Protein AF-A0A9N8ZUQ4-F1 (afdb_monomer)

Mean predicted aligned error: 13.15 Å

Radius of gyration: 16.75 Å; Cα contacts (8 Å, |Δi|>4): 70; chains: 1; bounding box: 32×36×48 Å

Sequence (92 aa):
MSRAIRSVFQSPLIINHTTLQTRILRNYQTEKLSKGEKYLFDKLHSKFKPTRLHVEDISGGCGSMYAIEISSETFKGL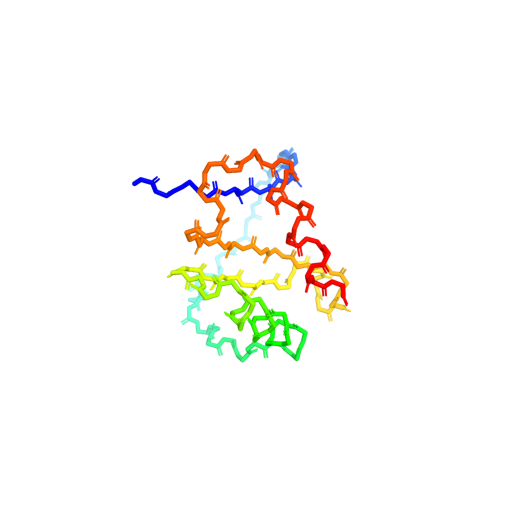SVIKQHRMLKTSAD

Secondary structure (DSSP, 8-state):
-PPP------PPPPP-------------------HHHHHHHHHHHHHH--SEEEEEE-SSSSSS-EEEEEE-GGGTT--HHHHHHHHHHHH-

Organism: NCBI:txid1117310

pLDDT: mean 74.76, std 20.76, range [33.44, 95.0]

Foldseek 3Di:
DWDKDFDDDDDDDDDDDDDDDDPPPPPDCPDDQDPLQVVLQVQCCVPFVFPDWDWADPPVPPSPDIGIITTGPVCPPPDPVVVVVVSVVSSD

InterPro domains:
  IPR036065 BolA-like superfamily [G3DSA:3.30.300.90] (32-90)
  IPR036065 BolA-like superfamily [SSF82657] (17-87)
  IPR052275 Mitochondrial Fe-S cluster assembly factor [PTHR46188] (17-88)

Solvent-accessible surface area (backbone atoms only — not comparable to full-atom values): 6308 Å² total; per-residue (Å²): 139,87,80,75,73,84,89,84,91,84,81,89,78,87,82,81,85,84,89,82,87,75,90,68,79,91,76,79,78,84,65,74,66,49,74,65,38,43,52,52,46,56,50,48,42,71,73,53,65,44,86,40,78,48,62,42,75,73,47,83,80,73,73,81,38,70,50,68,45,64,37,39,76,84,49,66,94,53,53,71,68,57,46,52,51,56,51,50,74,64,69,112

Nearest PDB structures (foldseek):
  2mma-assembly1_B  TM=9.087E-01  e=2.528E-03  Arabidopsis thaliana
  2kdn-assembly1_A  TM=5.323E-01  e=5.547E-02  Plasmodium falciparum 3D7
  3n0v-assembly1_D  TM=4.357E-01  e=3.055E+00  Pseudomonas putida KT2440
  2rvk-assembly1_A  TM=2.176E-01  e=7.177E+00  Schizosaccharomyces pombe 972h-

Structure (mmCIF, N/CA/C/O backbone):
data_AF-A0A9N8ZUQ4-F1
#
_entry.id   AF-A0A9N8ZUQ4-F1
#
loop_
_atom_site.group_PDB
_atom_site.id
_atom_site.type_symbol
_atom_site.label_atom_id
_atom_site.label_alt_id
_atom_site.label_comp_id
_atom_site.label_asym_id
_atom_site.label_entity_id
_atom_site.label_seq_id
_atom_site.pdbx_PDB_ins_code
_atom_site.Cartn_x
_atom_site.Cartn_y
_atom_site.Cartn_z
_atom_site.occupancy
_atom_site.B_iso_or_equiv
_atom_site.auth_seq_id
_atom_site.auth_comp_id
_atom_site.auth_asym_id
_atom_site.auth_atom_id
_atom_site.pdbx_PDB_model_num
ATOM 1 N N . 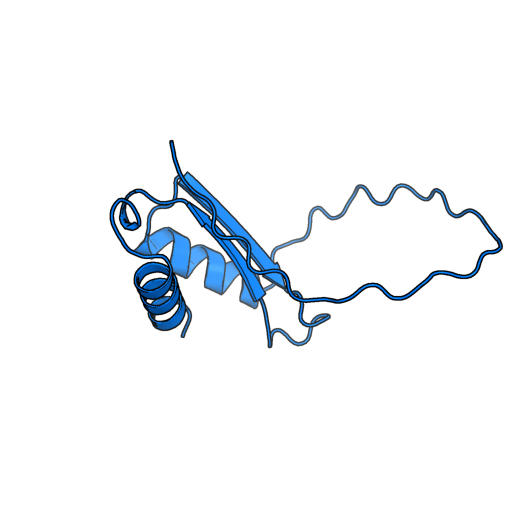MET A 1 1 ? -20.161 -0.764 4.641 1.00 39.66 1 MET A N 1
ATOM 2 C CA . MET A 1 1 ? -19.695 0.444 3.927 1.00 39.66 1 MET A CA 1
ATOM 3 C C . MET A 1 1 ? -18.206 0.614 4.196 1.00 39.66 1 MET A C 1
ATOM 5 O O . MET A 1 1 ? -17.838 1.055 5.278 1.00 39.66 1 MET A O 1
ATOM 9 N N . SER A 1 2 ? -17.356 0.163 3.274 1.00 33.44 2 SER A N 1
ATOM 10 C CA . SER A 1 2 ? -15.892 0.204 3.416 1.00 33.44 2 SER A CA 1
ATOM 11 C C . SER A 1 2 ? -15.360 1.476 2.756 1.00 33.44 2 SER A C 1
ATOM 13 O O . SER A 1 2 ? -15.714 1.762 1.616 1.00 33.44 2 SER A O 1
ATOM 15 N N . ARG A 1 3 ? -14.573 2.274 3.487 1.00 40.62 3 ARG A N 1
ATOM 16 C CA . ARG A 1 3 ? -14.003 3.543 3.004 1.00 40.62 3 ARG A CA 1
ATOM 17 C C . ARG A 1 3 ? -12.629 3.274 2.387 1.00 40.62 3 ARG A C 1
ATOM 19 O O . ARG A 1 3 ? -11.794 2.670 3.050 1.00 40.62 3 ARG A O 1
ATOM 26 N N . ALA A 1 4 ? -12.402 3.748 1.164 1.00 40.56 4 ALA A N 1
ATOM 27 C CA . ALA A 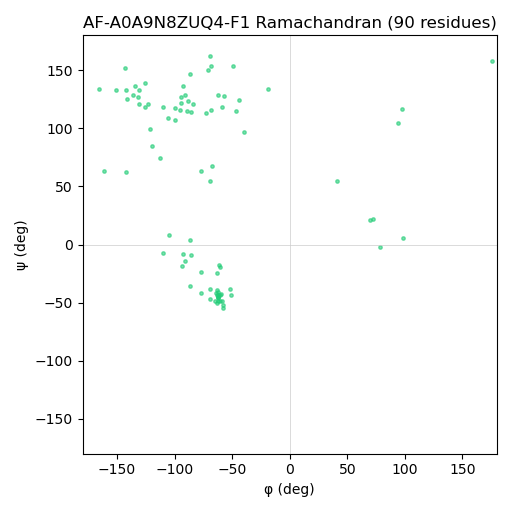1 4 ? -11.089 3.773 0.522 1.00 40.56 4 ALA A CA 1
ATOM 28 C C . ALA A 1 4 ? -10.408 5.125 0.793 1.00 40.56 4 ALA A C 1
ATOM 30 O O . ALA A 1 4 ? -11.055 6.171 0.711 1.00 40.56 4 ALA A O 1
ATOM 31 N N . ILE A 1 5 ? -9.116 5.114 1.129 1.00 47.38 5 ILE A N 1
ATOM 32 C CA . ILE A 1 5 ? -8.291 6.326 1.212 1.00 47.38 5 ILE A CA 1
ATOM 33 C C . ILE A 1 5 ? -7.491 6.402 -0.088 1.00 47.38 5 ILE A C 1
ATOM 35 O O . ILE A 1 5 ? -6.564 5.623 -0.286 1.00 47.38 5 ILE A O 1
ATOM 39 N N . ARG A 1 6 ? -7.857 7.333 -0.972 1.00 45.12 6 ARG A N 1
ATOM 40 C CA . ARG A 1 6 ? -7.043 7.732 -2.126 1.00 45.12 6 ARG A CA 1
ATOM 41 C C . ARG A 1 6 ? -6.223 8.957 -1.732 1.00 45.12 6 ARG A C 1
ATOM 43 O O . ARG A 1 6 ? -6.794 9.975 -1.357 1.00 45.12 6 ARG A O 1
ATOM 50 N N . SER A 1 7 ? -4.903 8.856 -1.820 1.00 38.75 7 SER A N 1
ATOM 51 C CA . SER A 1 7 ? -3.988 9.998 -1.752 1.00 38.75 7 SER A CA 1
ATOM 52 C C . SER A 1 7 ? -3.487 10.256 -3.170 1.00 38.75 7 SER A C 1
ATOM 54 O O . SER A 1 7 ? -2.767 9.428 -3.719 1.00 38.75 7 SER A O 1
ATOM 56 N N . VAL A 1 8 ? -3.927 11.354 -3.787 1.00 50.00 8 VAL A N 1
ATOM 57 C CA . VAL A 1 8 ? -3.469 11.804 -5.109 1.00 50.00 8 VAL A CA 1
ATOM 58 C C . VAL A 1 8 ? -3.113 13.279 -4.975 1.00 50.00 8 VAL A C 1
ATOM 60 O O . VAL A 1 8 ? -3.959 14.083 -4.591 1.00 50.00 8 VAL A O 1
ATOM 63 N N . PHE A 1 9 ? -1.861 13.627 -5.260 1.00 60.84 9 PHE A N 1
ATOM 64 C CA . PHE A 1 9 ? -1.350 14.994 -5.213 1.00 60.84 9 PHE A CA 1
ATOM 65 C C . PHE A 1 9 ? -0.816 15.336 -6.604 1.00 60.84 9 PHE A C 1
ATOM 67 O O . PHE A 1 9 ? 0.291 14.928 -6.930 1.00 60.84 9 PHE A O 1
ATOM 74 N N . GLN A 1 10 ? -1.585 16.053 -7.431 1.00 42.47 10 GLN A N 1
ATOM 75 C CA . GLN A 1 10 ? -1.002 16.888 -8.490 1.00 42.47 10 GLN A CA 1
ATOM 76 C C . GLN A 1 10 ? -1.999 17.882 -9.103 1.00 42.47 10 GLN A C 1
ATOM 78 O O . GLN A 1 10 ? -3.144 17.558 -9.406 1.00 42.47 10 GLN A O 1
ATOM 83 N N . SER A 1 11 ? -1.503 19.111 -9.233 1.00 43.34 11 SER A N 1
ATOM 84 C CA . SER A 1 11 ? -2.115 20.348 -9.729 1.00 43.34 11 SER A CA 1
ATOM 85 C C . SER A 1 11 ? -2.388 20.329 -11.248 1.00 43.34 11 SER A C 1
ATOM 87 O O . SER A 1 11 ? -1.768 19.537 -11.959 1.00 43.34 11 SER A O 1
ATOM 89 N N . PRO A 1 12 ? -3.254 21.217 -11.784 1.00 50.62 12 PRO A N 1
ATOM 90 C CA . PRO A 1 12 ? -3.631 21.205 -13.194 1.00 50.62 12 PRO A CA 1
ATOM 91 C C . PRO A 1 12 ? -2.602 21.963 -14.044 1.00 50.62 12 PRO A C 1
ATOM 93 O O . PRO A 1 12 ? -2.386 23.158 -13.849 1.00 50.62 12 PRO A O 1
ATOM 96 N N . LEU A 1 13 ? -1.990 21.290 -15.017 1.00 42.72 13 LEU A N 1
ATOM 97 C CA . LEU A 1 13 ? -1.271 21.953 -16.106 1.00 42.72 13 LEU A CA 1
ATOM 98 C C . LEU A 1 13 ? -2.176 21.994 -17.341 1.00 42.72 13 LEU A C 1
ATOM 100 O O . LEU A 1 13 ? -2.616 20.969 -17.857 1.00 42.72 13 LEU A O 1
ATOM 104 N N . ILE A 1 14 ? -2.486 23.225 -17.743 1.00 44.53 14 ILE A N 1
ATOM 105 C CA . ILE A 1 14 ? -3.294 23.628 -18.895 1.00 44.53 14 ILE A CA 1
ATOM 106 C C . ILE A 1 14 ? -2.687 23.047 -20.182 1.00 44.53 14 ILE A C 1
ATOM 108 O O . ILE A 1 14 ? -1.499 23.224 -20.447 1.00 44.53 14 ILE A O 1
ATOM 112 N N . ILE A 1 15 ? -3.509 22.361 -20.982 1.00 45.66 15 ILE A N 1
ATOM 113 C CA . ILE A 1 15 ? -3.124 21.742 -22.257 1.00 45.66 15 ILE A CA 1
ATOM 114 C C . ILE A 1 15 ? -3.458 22.715 -23.393 1.00 45.66 15 ILE A C 1
ATOM 116 O O . ILE A 1 15 ? -4.634 22.971 -23.651 1.00 45.66 15 ILE A O 1
ATOM 120 N N . ASN A 1 16 ? -2.445 23.199 -24.117 1.00 42.34 16 ASN A N 1
ATOM 121 C CA . ASN A 1 16 ? -2.650 23.779 -25.442 1.00 42.34 16 ASN A CA 1
ATOM 122 C C . ASN A 1 16 ? -2.551 22.671 -26.505 1.00 42.34 16 ASN A C 1
ATOM 124 O O . ASN A 1 16 ? -1.512 22.045 -26.690 1.00 42.34 16 ASN A O 1
ATOM 128 N N . HIS A 1 17 ? -3.698 22.446 -27.149 1.00 54.47 17 HIS A N 1
ATOM 129 C CA . HIS A 1 17 ? -3.972 21.869 -28.473 1.00 54.47 17 HIS A CA 1
ATOM 130 C C . HIS A 1 17 ? -2.733 21.894 -29.409 1.00 54.47 17 HIS A C 1
ATOM 132 O O . HIS A 1 17 ? -2.102 22.933 -29.563 1.00 54.47 17 HIS A O 1
ATOM 138 N N . THR A 1 18 ? -2.332 20.855 -30.148 1.00 45.28 18 THR A N 1
ATOM 139 C CA . THR A 1 18 ? -3.039 20.267 -31.300 1.00 45.28 18 THR A CA 1
ATOM 140 C C . THR A 1 18 ? -2.148 19.166 -31.914 1.00 45.28 18 THR A C 1
ATOM 142 O O . THR A 1 18 ? -0.927 19.255 -31.854 1.00 45.28 18 THR A O 1
ATOM 145 N N . THR A 1 19 ? -2.782 18.239 -32.636 1.00 44.72 19 THR A N 1
ATOM 146 C CA . THR A 1 19 ? -2.273 17.387 -33.733 1.00 44.72 19 THR A CA 1
ATOM 147 C C . THR A 1 19 ? -1.822 15.944 -33.440 1.00 44.72 19 THR A C 1
ATOM 149 O O . THR A 1 19 ? -0.808 15.661 -32.819 1.00 44.72 19 THR A O 1
ATOM 152 N N . LEU A 1 20 ? -2.597 15.066 -34.090 1.00 45.03 20 LEU A N 1
ATOM 153 C CA . LEU A 1 20 ? -2.350 13.699 -34.547 1.00 45.03 20 LEU A CA 1
ATOM 154 C C . LEU A 1 20 ? -2.777 12.557 -33.621 1.00 45.03 20 LEU A C 1
ATOM 156 O O . LEU A 1 20 ? -2.178 12.207 -32.613 1.00 45.03 20 LEU A O 1
ATOM 160 N N . GLN A 1 21 ? -3.885 11.965 -34.059 1.00 57.44 21 GLN A N 1
ATOM 161 C CA . GLN A 1 21 ? -4.493 10.757 -33.556 1.00 57.44 21 GLN A CA 1
ATOM 162 C C . GLN A 1 21 ? -3.517 9.580 -33.643 1.00 57.44 21 GLN A C 1
ATOM 164 O O . GLN A 1 21 ? -3.212 9.097 -34.729 1.00 57.44 21 GLN A O 1
ATOM 169 N N . THR A 1 22 ? -3.177 9.006 -32.498 1.00 45.47 22 THR A N 1
ATOM 170 C CA . THR A 1 22 ? -2.967 7.561 -32.395 1.00 45.47 22 THR A CA 1
ATOM 171 C C . THR A 1 22 ? -3.957 7.021 -31.379 1.00 45.47 22 THR A C 1
ATOM 173 O O . THR A 1 22 ? -3.673 6.829 -30.201 1.00 45.47 22 THR A O 1
ATOM 176 N N . ARG A 1 23 ? -5.168 6.747 -31.877 1.00 50.03 23 ARG A N 1
ATOM 177 C CA . ARG A 1 23 ? -6.122 5.805 -31.278 1.00 50.03 23 ARG A CA 1
ATOM 178 C C . ARG A 1 23 ? -5.590 4.373 -31.434 1.00 50.03 23 ARG A C 1
ATOM 180 O O . ARG A 1 23 ? -6.254 3.518 -32.008 1.00 50.03 23 ARG A O 1
ATOM 187 N N . ILE A 1 24 ? -4.370 4.120 -30.965 1.00 54.97 24 ILE A N 1
ATOM 188 C CA . ILE A 1 24 ? -3.888 2.758 -30.761 1.00 54.97 24 ILE A CA 1
ATOM 189 C C . ILE A 1 24 ? -4.363 2.371 -29.369 1.00 54.97 24 ILE A C 1
ATOM 191 O O . ILE A 1 24 ? -4.002 2.984 -28.368 1.00 54.97 24 ILE A O 1
ATOM 195 N N . LEU A 1 25 ? -5.258 1.396 -29.362 1.00 52.31 25 LEU A N 1
ATOM 196 C CA . LEU A 1 25 ? -5.854 0.716 -28.226 1.00 52.31 25 LEU A CA 1
ATOM 197 C C . LEU A 1 25 ? -4.816 0.470 -27.118 1.00 52.31 25 LEU A C 1
ATOM 199 O O . LEU A 1 25 ? -4.089 -0.520 -27.140 1.00 52.31 25 LEU A O 1
ATOM 203 N N . ARG A 1 26 ? -4.766 1.353 -26.116 1.00 44.22 26 ARG A N 1
ATOM 204 C CA . ARG A 1 26 ? -4.026 1.122 -24.871 1.00 44.22 26 ARG A CA 1
ATOM 205 C C . ARG A 1 26 ? -4.834 0.162 -24.001 1.00 44.22 26 ARG A C 1
ATOM 207 O O . ARG A 1 26 ? -5.341 0.536 -22.955 1.00 44.22 26 ARG A O 1
ATOM 214 N N . ASN A 1 27 ? -5.032 -1.056 -24.490 1.00 58.06 27 ASN A N 1
ATOM 215 C CA . ASN A 1 27 ? -5.711 -2.111 -23.756 1.00 58.06 27 ASN A CA 1
ATOM 216 C C . ASN A 1 27 ? -5.048 -3.460 -24.036 1.00 58.06 27 ASN A C 1
ATOM 218 O O . ASN A 1 27 ? -5.667 -4.355 -24.601 1.00 58.06 27 ASN A O 1
ATOM 222 N N . TYR A 1 28 ? -3.778 -3.583 -23.653 1.00 44.91 28 TYR A N 1
ATOM 223 C CA . TYR A 1 28 ? -3.159 -4.879 -23.380 1.00 44.91 28 TYR A CA 1
ATOM 224 C C . TYR A 1 28 ? -1.897 -4.694 -22.544 1.00 44.91 28 TYR A C 1
ATOM 226 O O . TYR A 1 28 ? -0.789 -4.952 -22.987 1.00 44.91 28 TYR A O 1
ATOM 234 N N . GLN A 1 29 ? -2.056 -4.180 -21.336 1.00 47.84 29 GLN A N 1
ATOM 235 C CA . GLN A 1 29 ? -0.993 -4.259 -20.348 1.00 47.84 29 GLN A CA 1
ATOM 236 C C . GLN A 1 29 ? -1.544 -5.185 -19.270 1.00 47.84 29 GLN A C 1
ATOM 238 O O . GLN A 1 29 ? -2.034 -4.780 -18.220 1.00 47.84 29 GLN A O 1
ATOM 243 N N . THR A 1 30 ? -1.573 -6.476 -19.613 1.00 51.22 30 THR A N 1
ATOM 244 C CA . THR A 1 30 ? -1.555 -7.549 -18.622 1.00 51.22 30 THR A CA 1
ATOM 245 C C . THR A 1 30 ? -0.176 -7.485 -17.965 1.00 51.22 30 THR A C 1
ATOM 247 O O . THR A 1 30 ? 0.681 -8.332 -18.231 1.00 51.22 30 THR A O 1
ATOM 250 N N . GLU A 1 31 ? 0.096 -6.418 -17.212 1.00 54.88 31 GLU A N 1
ATOM 251 C CA . GLU A 1 31 ? 1.429 -6.202 -16.673 1.00 54.88 31 GLU A CA 1
ATOM 252 C C . GLU A 1 31 ? 1.677 -7.277 -15.642 1.00 54.88 31 GLU A C 1
ATOM 254 O O . GLU A 1 31 ? 1.013 -7.362 -14.607 1.00 54.88 31 GLU A O 1
ATOM 259 N N . LYS A 1 32 ? 2.665 -8.119 -15.933 1.00 63.94 32 LYS A N 1
ATOM 260 C CA . LYS A 1 32 ? 3.399 -8.796 -14.878 1.00 63.94 32 LYS A CA 1
ATOM 261 C C . LYS A 1 32 ? 3.748 -7.735 -13.843 1.00 63.94 32 LYS A C 1
ATOM 263 O O . LYS A 1 32 ? 4.542 -6.851 -14.149 1.00 63.94 32 LYS A O 1
ATOM 268 N N . LEU A 1 33 ? 3.178 -7.866 -12.646 1.00 69.44 33 LEU A N 1
ATOM 269 C CA . LEU A 1 33 ? 3.601 -7.098 -11.483 1.00 69.44 33 LEU A CA 1
ATOM 270 C C . LEU A 1 33 ? 5.132 -7.092 -11.452 1.00 69.44 33 LEU A C 1
ATOM 272 O O . LEU A 1 33 ? 5.770 -8.156 -11.478 1.00 69.44 33 LEU A O 1
ATOM 276 N N . SER A 1 34 ? 5.709 -5.895 -11.421 1.00 84.25 34 SER A N 1
ATOM 277 C CA . SER A 1 34 ? 7.123 -5.682 -11.149 1.00 84.25 34 SER A CA 1
ATOM 278 C C . SER A 1 34 ? 7.515 -6.456 -9.892 1.00 84.25 34 SER A C 1
ATOM 280 O O . SER A 1 34 ? 6.697 -6.703 -9.002 1.00 84.25 34 SER A O 1
ATOM 282 N N . LYS A 1 35 ? 8.793 -6.833 -9.772 1.00 87.19 35 LYS A N 1
ATOM 283 C CA . LYS A 1 35 ? 9.295 -7.505 -8.562 1.00 87.19 35 LYS A CA 1
ATOM 284 C C . LYS A 1 35 ? 8.938 -6.719 -7.292 1.00 87.19 35 LYS A C 1
ATOM 286 O O . LYS A 1 35 ? 8.581 -7.337 -6.293 1.00 87.19 35 LYS A O 1
ATOM 291 N N . GLY A 1 36 ? 8.999 -5.385 -7.353 1.00 88.44 36 GLY A N 1
ATOM 292 C CA . GLY A 1 36 ? 8.637 -4.502 -6.242 1.00 88.44 36 GLY A CA 1
ATOM 293 C C . GLY A 1 36 ? 7.138 -4.503 -5.942 1.00 88.44 36 GLY A C 1
ATOM 294 O O . GLY A 1 36 ? 6.745 -4.696 -4.794 1.00 88.44 36 GLY A O 1
ATOM 295 N N . GLU A 1 37 ? 6.301 -4.387 -6.976 1.00 90.88 37 GLU A N 1
ATOM 296 C CA . GLU A 1 37 ? 4.839 -4.428 -6.836 1.00 90.88 37 GLU A CA 1
ATOM 297 C C . GLU A 1 37 ? 4.371 -5.771 -6.280 1.00 90.88 37 GLU A C 1
ATOM 299 O O . GLU A 1 37 ? 3.577 -5.804 -5.345 1.00 90.88 37 GLU A O 1
ATOM 304 N N . LYS A 1 38 ? 4.912 -6.882 -6.796 1.00 91.56 38 LYS A N 1
ATOM 305 C CA . LYS A 1 38 ? 4.601 -8.228 -6.312 1.00 91.56 38 LYS A CA 1
ATOM 306 C C . LYS A 1 38 ? 5.027 -8.412 -4.856 1.00 91.56 38 LYS A C 1
ATOM 308 O O . LYS A 1 38 ? 4.251 -8.926 -4.059 1.00 91.56 38 LYS A O 1
ATOM 313 N N . TYR A 1 39 ? 6.231 -7.965 -4.498 1.00 91.81 39 TYR A N 1
ATOM 314 C CA . TYR A 1 39 ? 6.712 -8.033 -3.119 1.00 91.81 39 TYR A CA 1
ATOM 315 C C . TYR A 1 39 ? 5.795 -7.264 -2.159 1.00 91.81 39 TYR A C 1
ATOM 317 O O . TYR A 1 39 ? 5.374 -7.814 -1.138 1.00 91.81 39 TYR A O 1
ATOM 325 N N . LEU A 1 40 ? 5.433 -6.021 -2.501 1.00 91.88 40 LEU A N 1
ATOM 326 C CA . LEU A 1 40 ? 4.492 -5.239 -1.699 1.00 91.88 40 LEU A CA 1
ATOM 327 C C . LEU A 1 40 ? 3.118 -5.906 -1.640 1.00 91.88 40 LEU A C 1
ATOM 329 O O . LEU A 1 40 ? 2.519 -5.974 -0.566 1.00 91.88 40 LEU A O 1
ATOM 333 N N . PHE A 1 41 ? 2.628 -6.404 -2.774 1.00 93.00 41 PHE A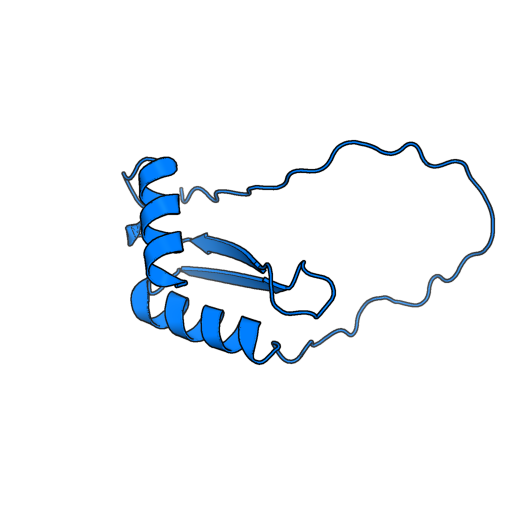 N 1
ATOM 334 C CA . PHE A 1 41 ? 1.340 -7.072 -2.863 1.00 93.00 41 PHE A CA 1
ATOM 335 C C . PHE A 1 41 ? 1.288 -8.273 -1.916 1.00 93.00 41 PHE A C 1
ATOM 337 O O . PHE A 1 41 ? 0.432 -8.310 -1.036 1.00 93.00 41 PHE A O 1
ATOM 344 N N . ASP A 1 42 ? 2.239 -9.202 -2.017 1.00 94.00 42 ASP A N 1
ATOM 345 C CA . ASP A 1 42 ? 2.275 -10.420 -1.202 1.00 94.00 42 ASP A CA 1
ATOM 346 C C . ASP A 1 42 ? 2.417 -10.097 0.298 1.00 94.00 42 ASP A C 1
ATOM 348 O O . ASP A 1 42 ? 1.728 -10.688 1.142 1.00 94.00 42 ASP A O 1
ATOM 352 N N . LYS A 1 43 ? 3.255 -9.107 0.644 1.00 93.38 43 LYS A N 1
ATOM 353 C CA . LYS A 1 43 ? 3.476 -8.651 2.029 1.00 93.38 43 LYS A CA 1
ATOM 354 C C . LYS A 1 43 ? 2.204 -8.062 2.642 1.00 93.38 43 LYS A C 1
ATOM 356 O O . LYS A 1 43 ? 1.795 -8.460 3.737 1.00 93.38 43 LYS A O 1
ATOM 361 N N . LEU A 1 44 ? 1.552 -7.136 1.938 1.00 93.44 44 LEU A N 1
ATOM 362 C CA . LEU A 1 44 ? 0.322 -6.489 2.404 1.00 93.44 44 LEU A CA 1
ATOM 363 C C . LEU A 1 44 ? -0.859 -7.464 2.414 1.00 93.44 44 LEU A C 1
ATOM 365 O O . LEU A 1 44 ? -1.661 -7.446 3.353 1.00 93.44 44 LEU A O 1
ATOM 369 N N . HIS A 1 45 ? -0.944 -8.345 1.416 1.00 93.44 45 HIS A N 1
ATOM 370 C CA . HIS A 1 45 ? -1.987 -9.360 1.326 1.00 93.44 45 HIS A CA 1
ATOM 371 C C . HIS A 1 45 ? -1.921 -10.325 2.512 1.00 93.44 45 HIS A C 1
ATOM 373 O O . HIS A 1 45 ? -2.919 -10.529 3.204 1.00 93.44 45 HIS A O 1
ATOM 379 N N . SER A 1 46 ? -0.727 -10.839 2.815 1.00 93.50 46 SER A N 1
ATOM 380 C CA . SER A 1 46 ? -0.510 -11.762 3.934 1.00 93.50 46 SER A CA 1
ATOM 381 C C . SER A 1 46 ? -0.816 -11.119 5.288 1.00 93.50 46 SER A C 1
ATOM 383 O O . SER A 1 46 ? -1.399 -11.760 6.164 1.00 93.50 46 SER A O 1
ATOM 385 N N . LYS A 1 47 ? -0.453 -9.842 5.466 1.00 93.25 47 LYS A N 1
ATOM 386 C CA . LYS A 1 47 ? -0.595 -9.142 6.751 1.00 93.25 47 LYS A CA 1
ATOM 387 C C . LYS A 1 47 ? -2.024 -8.699 7.051 1.00 93.25 47 LYS A C 1
ATOM 389 O O . LYS A 1 47 ? -2.463 -8.808 8.192 1.00 93.25 47 LYS A O 1
ATOM 394 N N . PHE A 1 48 ? -2.735 -8.173 6.055 1.00 92.81 48 PHE A N 1
ATOM 395 C CA . PHE A 1 48 ? -4.034 -7.526 6.275 1.00 92.81 48 PHE A CA 1
ATOM 396 C C . PHE A 1 48 ? -5.224 -8.309 5.734 1.00 92.81 48 PHE A C 1
ATOM 398 O O . PHE A 1 48 ? -6.352 -7.889 5.989 1.00 92.81 48 PHE A O 1
ATOM 405 N N . LYS A 1 49 ? -4.992 -9.401 4.988 1.00 92.88 49 LYS A N 1
ATOM 406 C CA . LYS A 1 49 ? -6.029 -10.208 4.318 1.00 92.88 49 LYS A CA 1
ATOM 407 C C . LYS A 1 49 ? -7.124 -9.329 3.689 1.00 92.88 49 LYS A C 1
ATOM 409 O O . LYS A 1 49 ? -8.295 -9.431 4.059 1.00 92.88 49 LYS A O 1
ATOM 414 N N . PRO A 1 50 ? -6.740 -8.373 2.826 1.00 94.75 50 PRO A N 1
ATOM 415 C CA . PRO A 1 50 ? -7.654 -7.352 2.350 1.00 94.75 50 PRO A CA 1
ATOM 416 C C . PRO A 1 50 ? -8.695 -7.932 1.392 1.00 94.75 50 PRO A C 1
ATOM 418 O O . PRO A 1 50 ? -8.421 -8.854 0.629 1.00 94.75 50 PRO A O 1
ATOM 421 N N . TH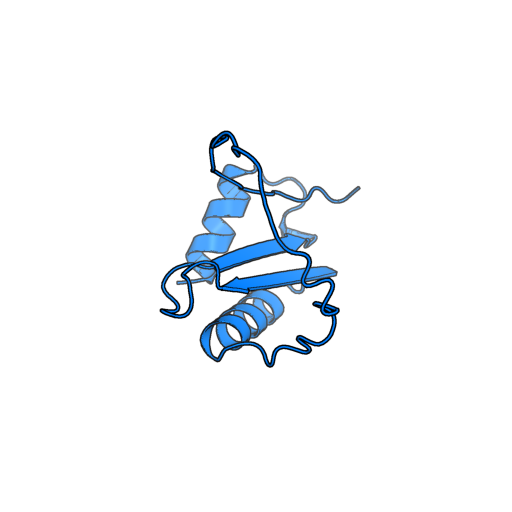R A 1 51 ? -9.879 -7.324 1.377 1.00 94.38 51 THR A N 1
ATOM 422 C CA . THR A 1 51 ? -10.915 -7.617 0.377 1.00 94.38 51 THR A CA 1
ATOM 423 C C . THR A 1 51 ? -10.610 -6.968 -0.970 1.00 94.38 51 THR A C 1
ATOM 425 O O . THR A 1 51 ? -11.090 -7.438 -1.998 1.00 94.38 51 THR A O 1
ATOM 428 N N . ARG A 1 52 ? -9.807 -5.895 -0.983 1.00 91.69 52 ARG A N 1
ATOM 429 C CA . ARG A 1 52 ? -9.249 -5.279 -2.195 1.00 91.69 52 ARG A CA 1
ATOM 430 C C . ARG A 1 52 ? -7.823 -4.819 -1.940 1.00 91.69 52 ARG A C 1
ATOM 432 O O . ARG A 1 52 ? -7.577 -4.161 -0.930 1.00 91.69 52 ARG A O 1
ATOM 439 N N . LEU A 1 53 ? -6.919 -5.136 -2.860 1.00 92.19 53 LEU A N 1
ATOM 440 C CA . LEU A 1 53 ? -5.537 -4.674 -2.851 1.00 92.19 53 LEU A CA 1
ATOM 441 C C . LEU A 1 53 ? -5.101 -4.369 -4.282 1.00 92.19 53 LEU A C 1
ATOM 443 O O . LEU A 1 53 ? -5.204 -5.229 -5.152 1.00 92.19 53 LEU A O 1
ATOM 447 N N . HIS A 1 54 ? -4.614 -3.156 -4.498 1.00 91.75 54 HIS A N 1
ATOM 448 C CA . HIS A 1 54 ? -3.996 -2.707 -5.736 1.00 91.75 54 HIS A CA 1
ATOM 449 C C . HIS A 1 54 ? -2.678 -2.020 -5.389 1.00 91.75 54 HIS A C 1
ATOM 451 O O . HIS A 1 54 ? -2.628 -1.211 -4.459 1.00 91.75 54 HIS A O 1
ATOM 457 N N . VAL A 1 55 ? -1.620 -2.373 -6.112 1.00 90.81 55 VAL A N 1
ATOM 458 C CA . VAL A 1 55 ? -0.280 -1.804 -5.964 1.00 90.81 55 VAL A CA 1
ATOM 459 C C . VAL A 1 55 ? 0.197 -1.448 -7.361 1.00 90.81 55 VAL A C 1
ATOM 461 O O . VAL A 1 55 ? 0.166 -2.303 -8.239 1.00 90.81 55 VAL A O 1
ATOM 464 N N . GLU A 1 56 ? 0.614 -0.203 -7.545 1.00 89.75 56 GLU A N 1
ATOM 465 C CA . GLU A 1 56 ? 1.056 0.339 -8.829 1.00 89.75 56 GLU A CA 1
ATOM 466 C C . GLU A 1 56 ? 2.332 1.159 -8.621 1.00 89.75 56 GLU A C 1
ATOM 468 O O . GLU A 1 56 ? 2.383 2.027 -7.743 1.00 89.75 56 GLU A O 1
ATOM 473 N N . ASP A 1 57 ? 3.375 0.879 -9.397 1.00 90.12 57 ASP A N 1
ATOM 474 C CA . ASP A 1 57 ? 4.587 1.696 -9.441 1.00 90.12 57 ASP A CA 1
ATOM 475 C C . ASP A 1 57 ? 4.311 3.015 -10.179 1.00 90.12 57 ASP A C 1
ATOM 477 O O . ASP A 1 57 ? 4.091 3.052 -11.388 1.00 90.12 57 ASP A O 1
ATOM 481 N N . ILE A 1 58 ? 4.372 4.123 -9.439 1.00 89.94 58 ILE A N 1
ATOM 482 C CA . ILE A 1 58 ? 4.189 5.485 -9.967 1.00 89.94 58 ILE A CA 1
ATOM 483 C C . ILE A 1 58 ? 5.514 6.248 -10.082 1.00 89.94 58 ILE A C 1
ATOM 485 O O . ILE A 1 58 ? 5.527 7.444 -10.367 1.00 89.94 58 ILE A O 1
ATOM 489 N N . SER A 1 59 ? 6.644 5.572 -9.869 1.00 84.69 59 SER A N 1
ATOM 490 C CA . SER A 1 59 ? 7.984 6.166 -9.913 1.00 84.69 59 SER A CA 1
ATOM 491 C C . SER A 1 59 ? 8.613 6.199 -11.309 1.00 84.69 59 SER A C 1
ATOM 493 O O . SER A 1 59 ? 9.774 6.582 -11.458 1.00 84.69 59 SER A O 1
ATOM 495 N N . GLY A 1 60 ? 7.876 5.771 -12.340 1.00 78.56 60 GLY A N 1
ATOM 496 C CA . GLY A 1 60 ? 8.390 5.679 -13.708 1.00 78.56 60 GLY A CA 1
ATOM 497 C C . GLY A 1 60 ? 9.380 4.527 -13.923 1.00 78.56 60 GLY A C 1
ATOM 498 O O . GLY A 1 60 ? 10.179 4.590 -14.853 1.00 78.56 60 GLY A O 1
ATOM 499 N N . GLY A 1 61 ? 9.349 3.493 -13.070 1.00 74.19 61 GLY A N 1
ATOM 500 C CA . GLY A 1 61 ? 10.133 2.262 -13.234 1.00 74.19 61 GLY A CA 1
ATOM 501 C C . GLY A 1 61 ? 11.434 2.183 -12.428 1.00 74.19 61 GLY A C 1
ATOM 502 O O . GLY A 1 61 ? 12.179 1.217 -12.583 1.00 74.19 61 GLY A O 1
ATOM 503 N N . CYS A 1 62 ? 11.723 3.158 -11.558 1.00 77.31 62 CYS A N 1
ATOM 504 C CA . CYS A 1 62 ? 12.852 3.065 -10.622 1.00 77.31 62 CYS A CA 1
ATOM 505 C C . CYS A 1 62 ? 12.503 2.334 -9.312 1.00 77.31 62 CYS A C 1
ATOM 507 O O . CYS A 1 62 ? 13.398 2.035 -8.522 1.00 77.31 62 CYS A O 1
ATOM 509 N N . GLY A 1 63 ? 11.221 2.027 -9.079 1.00 77.62 63 GLY A N 1
ATOM 510 C CA . GLY A 1 63 ? 10.739 1.289 -7.912 1.00 77.62 6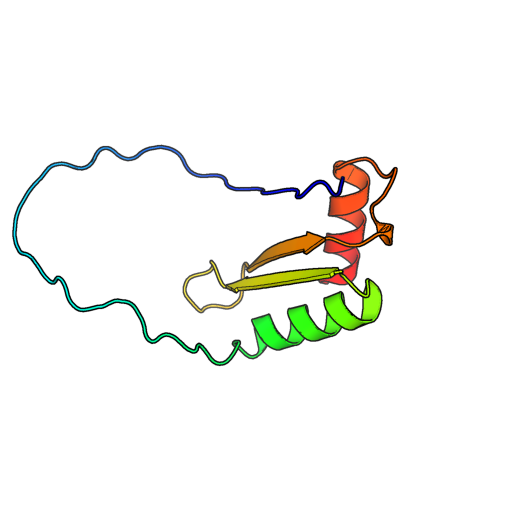3 GLY A CA 1
ATOM 511 C C . GLY A 1 63 ? 10.837 2.053 -6.589 1.00 77.62 63 GLY A C 1
ATOM 512 O O . GLY A 1 63 ? 10.856 1.425 -5.530 1.00 77.62 63 GLY A O 1
ATOM 513 N N . SER A 1 64 ? 10.924 3.387 -6.633 1.00 82.50 64 SER A N 1
ATOM 514 C CA . SER A 1 64 ? 11.105 4.240 -5.446 1.00 82.50 64 SER A CA 1
ATOM 515 C C . SER A 1 64 ? 9.793 4.725 -4.820 1.00 82.50 64 SER A C 1
ATOM 517 O O . SER A 1 64 ? 9.797 5.207 -3.687 1.00 82.50 64 SER A O 1
ATOM 519 N N . MET A 1 65 ? 8.664 4.596 -5.528 1.00 87.94 65 MET A N 1
ATOM 520 C CA . MET A 1 65 ? 7.363 5.092 -5.079 1.00 87.94 65 MET A CA 1
ATOM 521 C C . MET A 1 65 ? 6.208 4.257 -5.637 1.00 87.94 65 MET A C 1
ATOM 523 O O . MET A 1 65 ? 6.135 4.014 -6.837 1.00 87.94 65 MET A O 1
ATOM 527 N N . TYR A 1 66 ? 5.267 3.890 -4.762 1.00 90.38 66 TYR A N 1
ATOM 528 C CA . TYR A 1 66 ? 4.105 3.071 -5.110 1.00 90.38 66 TYR A CA 1
ATOM 529 C C . TYR A 1 66 ? 2.797 3.748 -4.695 1.00 90.38 66 TYR A C 1
ATOM 531 O O . TYR A 1 66 ? 2.688 4.291 -3.592 1.00 90.38 66 TYR A O 1
ATOM 539 N N . ALA A 1 67 ? 1.786 3.662 -5.556 1.00 90.50 67 ALA A N 1
ATOM 540 C CA . ALA A 1 67 ? 0.397 3.928 -5.217 1.00 90.50 67 ALA A CA 1
ATOM 541 C C . ALA A 1 67 ? -0.245 2.631 -4.710 1.00 90.50 67 ALA A C 1
ATOM 543 O O . ALA A 1 67 ? -0.228 1.605 -5.387 1.00 90.50 67 ALA A O 1
ATOM 544 N N . ILE A 1 68 ? -0.798 2.673 -3.496 1.00 91.12 68 ILE A N 1
ATOM 545 C CA . ILE A 1 68 ? -1.390 1.504 -2.839 1.00 91.12 68 ILE A CA 1
ATOM 546 C C . ILE A 1 68 ? -2.842 1.819 -2.500 1.00 91.12 68 ILE A C 1
ATOM 548 O O . ILE A 1 68 ? -3.123 2.733 -1.723 1.00 91.12 68 ILE A O 1
ATOM 552 N N . GLU A 1 69 ? -3.764 1.025 -3.035 1.00 92.12 69 GLU A N 1
ATOM 553 C CA . GLU A 1 69 ? -5.168 1.032 -2.637 1.00 92.12 69 GLU A CA 1
ATOM 554 C C . GLU A 1 69 ? -5.475 -0.268 -1.898 1.00 92.12 69 GLU A C 1
ATOM 556 O O . GLU A 1 69 ? -5.353 -1.360 -2.450 1.00 92.12 69 GLU A O 1
ATOM 561 N N . ILE A 1 70 ? -5.872 -0.161 -0.631 1.00 91.44 70 ILE A N 1
ATOM 562 C CA . ILE A 1 70 ? -6.174 -1.323 0.202 1.00 91.44 70 ILE A CA 1
ATOM 563 C C . ILE A 1 70 ? -7.477 -1.125 0.971 1.00 91.44 70 ILE A C 1
ATOM 565 O O . ILE A 1 70 ? -7.737 -0.072 1.551 1.00 91.44 70 ILE A O 1
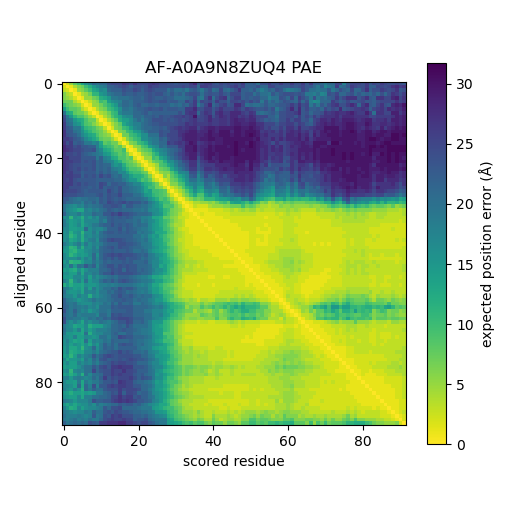ATOM 569 N N . SER A 1 71 ? -8.301 -2.168 0.992 1.00 92.25 71 SER A N 1
ATOM 570 C CA . SER A 1 71 ? -9.512 -2.256 1.806 1.00 92.25 71 SER A CA 1
ATOM 571 C C . SER A 1 71 ? -9.460 -3.523 2.648 1.00 92.25 71 SER A C 1
ATOM 573 O O . SER A 1 71 ? -9.424 -4.626 2.110 1.00 92.25 71 SER A O 1
ATOM 575 N N . SER A 1 72 ? -9.473 -3.376 3.971 1.00 94.19 72 SER A N 1
ATOM 576 C CA . SER A 1 72 ? -9.518 -4.492 4.920 1.00 94.19 72 SER A CA 1
ATOM 577 C C . SER A 1 72 ? -10.389 -4.137 6.121 1.00 94.19 72 SER A C 1
ATOM 579 O O . SER A 1 72 ? -10.502 -2.970 6.506 1.00 94.19 72 SER A O 1
ATOM 581 N N . GLU A 1 73 ? -10.991 -5.152 6.735 1.00 93.44 73 GLU A N 1
ATOM 582 C CA . GLU A 1 73 ? -11.738 -5.007 7.985 1.00 93.44 73 GLU A CA 1
ATOM 583 C C . GLU A 1 73 ? -10.847 -4.551 9.143 1.00 93.44 73 GLU A C 1
ATOM 585 O O . GLU A 1 73 ? -11.327 -3.867 10.045 1.00 93.44 73 GLU A O 1
ATOM 590 N N . THR A 1 74 ? -9.537 -4.818 9.077 1.00 90.31 74 THR A N 1
ATOM 591 C CA . THR A 1 74 ? -8.554 -4.370 10.078 1.00 90.31 74 THR A CA 1
ATOM 592 C C . THR A 1 74 ? -8.477 -2.850 10.210 1.00 90.31 74 THR A C 1
ATOM 594 O O . THR A 1 74 ? -7.972 -2.340 11.206 1.00 90.31 74 THR A O 1
ATOM 597 N N . PHE A 1 75 ? -8.955 -2.110 9.207 1.00 90.88 75 PHE A N 1
ATOM 598 C CA . PHE A 1 75 ? -8.978 -0.647 9.212 1.00 90.88 75 PHE A CA 1
ATOM 599 C C . PHE A 1 75 ? -10.287 -0.060 9.748 1.00 90.88 75 PHE A C 1
ATOM 601 O O . PHE A 1 75 ? -10.386 1.153 9.958 1.00 90.88 75 PHE A O 1
ATOM 608 N N . LYS A 1 76 ? -11.302 -0.896 9.995 1.00 91.44 76 LYS A N 1
ATOM 609 C CA . LYS A 1 76 ? -12.607 -0.453 10.487 1.00 91.44 76 LYS A CA 1
ATOM 610 C C . LYS A 1 76 ? -12.458 0.199 11.864 1.00 91.44 76 LYS A C 1
ATOM 612 O O . LYS A 1 76 ? -11.872 -0.366 12.777 1.00 91.44 76 LYS A O 1
ATOM 617 N N . GLY A 1 77 ? -13.000 1.408 12.009 1.00 92.00 77 GLY A N 1
ATOM 618 C CA . GLY A 1 77 ? -12.960 2.160 13.269 1.00 92.00 77 GLY A CA 1
ATOM 619 C C . GLY A 1 77 ? -11.627 2.856 13.575 1.00 92.00 77 GLY A C 1
ATOM 620 O O . GLY A 1 77 ? -11.537 3.572 14.569 1.00 92.00 77 GLY A O 1
ATOM 621 N N . LEU A 1 78 ? -10.603 2.715 12.727 1.00 92.00 78 LEU A N 1
ATOM 622 C CA . LEU A 1 78 ? -9.352 3.461 12.865 1.00 92.00 78 LEU A CA 1
ATOM 623 C C . LEU A 1 78 ? -9.441 4.818 12.162 1.00 92.00 78 LEU A C 1
ATOM 625 O O . LEU A 1 78 ? -10.060 4.940 11.105 1.00 92.00 78 LEU A O 1
ATOM 629 N N . SER A 1 79 ? -8.770 5.835 12.705 1.00 95.00 79 SER A N 1
ATOM 630 C CA . SER A 1 79 ? -8.606 7.111 12.003 1.00 95.00 79 SER A CA 1
ATOM 631 C C . SER A 1 79 ? -7.691 6.954 10.785 1.00 95.00 79 SER A C 1
ATOM 633 O O . SER A 1 79 ? -6.802 6.103 10.770 1.00 95.00 79 SER A O 1
ATOM 635 N N . VAL A 1 80 ? -7.866 7.821 9.785 1.00 89.62 80 VAL A N 1
ATOM 636 C CA . VAL A 1 80 ? -7.066 7.834 8.543 1.00 89.62 80 VAL A CA 1
ATOM 637 C C . VAL A 1 80 ? -5.561 7.836 8.834 1.00 89.62 80 VAL A C 1
ATOM 639 O O . VAL A 1 80 ? -4.817 7.051 8.255 1.00 89.62 80 VAL A O 1
ATOM 642 N N . ILE A 1 81 ? -5.118 8.646 9.801 1.00 93.31 81 ILE A N 1
ATOM 643 C CA . ILE A 1 81 ? -3.706 8.739 10.204 1.00 93.31 81 ILE A CA 1
ATOM 644 C C . ILE A 1 81 ? -3.200 7.402 10.766 1.00 93.31 81 ILE A C 1
ATOM 646 O O . ILE A 1 81 ? -2.105 6.959 10.416 1.00 93.31 81 ILE A O 1
ATOM 650 N N . LYS A 1 82 ? -3.994 6.729 11.614 1.00 91.50 82 LYS A N 1
ATOM 651 C CA . LYS A 1 82 ? -3.628 5.416 12.171 1.00 91.50 82 LYS A CA 1
ATOM 652 C C . LYS A 1 82 ? -3.529 4.360 11.073 1.00 91.50 82 LYS A C 1
ATOM 654 O O . LYS A 1 82 ? -2.570 3.596 11.072 1.00 91.50 82 LYS A O 1
ATOM 659 N N . GLN A 1 83 ? -4.461 4.363 10.121 1.00 92.50 83 GLN A N 1
ATOM 660 C CA . GLN A 1 83 ? -4.427 3.455 8.972 1.00 92.50 83 GLN A CA 1
ATOM 661 C C . GLN A 1 83 ? -3.163 3.673 8.127 1.00 92.50 83 GLN A C 1
ATOM 663 O O . GLN A 1 83 ? -2.439 2.718 7.857 1.00 92.50 83 GLN A O 1
ATOM 668 N N . HIS A 1 84 ? -2.840 4.926 7.784 1.00 90.38 84 HIS A N 1
ATOM 669 C CA . HIS A 1 84 ? -1.627 5.263 7.030 1.00 90.38 84 HIS A CA 1
ATOM 670 C C . HIS A 1 84 ? -0.345 4.850 7.754 1.00 90.38 84 HIS A C 1
ATOM 672 O O . HIS A 1 84 ? 0.546 4.270 7.138 1.00 90.38 84 HIS A O 1
ATOM 678 N N . ARG A 1 85 ? -0.253 5.093 9.068 1.00 92.44 85 ARG A N 1
ATOM 679 C CA . ARG A 1 85 ? 0.907 4.669 9.863 1.00 92.44 85 ARG A CA 1
ATOM 680 C C . ARG A 1 85 ? 1.056 3.148 9.866 1.00 92.44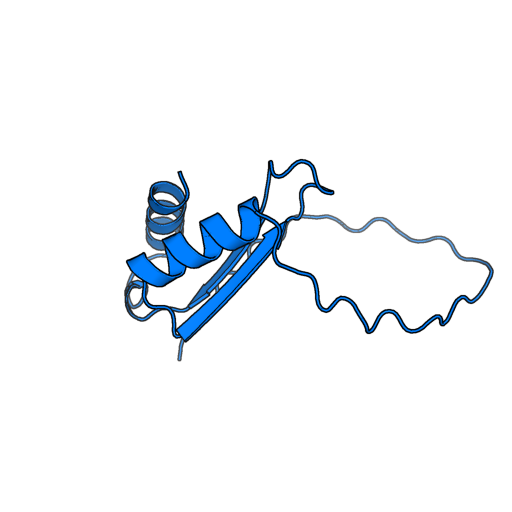 85 ARG A C 1
ATOM 682 O O . ARG A 1 85 ? 2.154 2.655 9.644 1.00 92.44 85 ARG A O 1
ATOM 689 N N . MET A 1 86 ? -0.038 2.415 10.084 1.00 91.19 86 MET A N 1
ATOM 690 C CA . MET A 1 86 ? -0.025 0.948 10.065 1.00 91.19 86 MET A CA 1
ATOM 691 C C . MET A 1 86 ? 0.430 0.394 8.716 1.00 91.19 86 MET A C 1
ATOM 693 O O . MET A 1 86 ? 1.222 -0.546 8.685 1.00 91.19 86 MET A O 1
ATOM 697 N N . LEU A 1 87 ? -0.050 0.991 7.623 1.00 91.06 87 LEU A N 1
ATOM 698 C CA . LEU A 1 87 ? 0.335 0.612 6.269 1.00 91.06 87 LEU A CA 1
ATOM 699 C C . LEU A 1 87 ? 1.817 0.903 6.014 1.00 91.06 87 LEU A C 1
ATOM 701 O O . LEU A 1 87 ? 2.541 0.006 5.591 1.00 91.06 87 LEU A O 1
ATOM 705 N N . LYS A 1 88 ? 2.298 2.106 6.345 1.00 89.56 88 LYS A N 1
ATOM 706 C CA . LYS A 1 88 ? 3.705 2.486 6.152 1.00 89.56 88 LYS A CA 1
ATOM 707 C C . LYS A 1 88 ? 4.658 1.542 6.889 1.00 89.56 88 LYS A C 1
ATOM 709 O O . LYS A 1 88 ? 5.486 0.908 6.253 1.00 89.56 88 LYS A O 1
ATOM 714 N N . THR A 1 89 ? 4.430 1.321 8.187 1.00 88.81 89 THR A N 1
ATOM 715 C CA . THR A 1 89 ? 5.240 0.402 9.012 1.00 88.81 89 THR A CA 1
ATOM 716 C C . THR A 1 89 ? 5.195 -1.053 8.530 1.00 88.81 89 THR A C 1
ATOM 718 O O . THR A 1 89 ? 6.008 -1.871 8.939 1.00 88.81 89 THR A O 1
ATOM 721 N N . SER A 1 90 ? 4.212 -1.429 7.710 1.00 82.75 90 SER A N 1
ATOM 722 C CA . SER A 1 90 ? 4.164 -2.757 7.097 1.00 82.75 90 SER A CA 1
ATOM 723 C C . SER A 1 90 ? 4.795 -2.850 5.716 1.00 82.75 90 SER A C 1
ATOM 725 O O . SER A 1 90 ? 5.047 -3.967 5.277 1.00 82.75 90 SER A O 1
ATO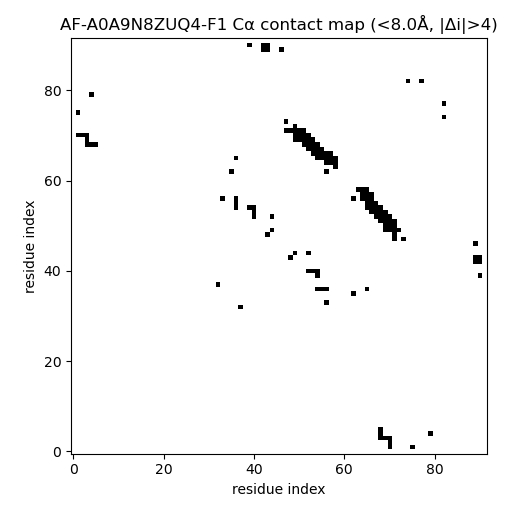M 727 N N . ALA A 1 91 ? 4.990 -1.728 5.028 1.00 80.00 91 ALA A N 1
ATOM 728 C CA . ALA A 1 91 ? 5.567 -1.693 3.693 1.00 80.00 91 ALA A CA 1
ATOM 729 C C . ALA A 1 91 ? 7.101 -1.642 3.753 1.00 80.00 91 ALA A C 1
ATOM 731 O O . ALA A 1 91 ? 7.728 -2.347 2.965 1.00 80.00 91 ALA A O 1
ATOM 732 N N . ASP A 1 92 ? 7.665 -0.936 4.743 1.00 71.19 92 ASP A N 1
ATOM 733 C CA . ASP A 1 92 ? 9.098 -0.944 5.098 1.00 71.19 92 ASP A CA 1
ATOM 734 C C . ASP A 1 92 ? 9.579 -2.369 5.441 1.00 71.19 92 ASP A C 1
ATOM 736 O O . ASP A 1 92 ? 10.502 -2.885 4.775 1.00 71.19 92 ASP A O 1
#